Protein AF-A0A965PTR2-F1 (afdb_monomer)

Radius of gyration: 12.77 Å; Cα contacts (8 Å, |Δi|>4): 126; chains: 1; bounding box: 29×28×37 Å

Secondary structure (DSSP, 8-state):
--SHHHHHHHHHHHHHHHHHTT-EEEE--SSTT--SEEEEETTEEEEEEE--TTS-GGGSSPPHHHHHHHHH--SSEEEEE-SHHHHHHHHTT-

Mean predicted aligned error: 3.87 Å

Nearest PDB structures (foldseek):
  2eo0-assembly2_A  TM=8.488E-01  e=1.825E-02  Sulfurisphaera tokodaii str. 7
  4tkk-assembly1_B  TM=7.694E-01  e=1.596E-02  Saccharolobus solfataricus P2
  2wcz-assembly1_B  TM=8.503E-01  e=6.099E-02  Archaeoglobus fulgidus
  2ost-assembly1_C  TM=8.805E-01  e=2.493E-01  Synechocystis sp. PCC 6803
  2ost-assembly1_B  TM=6.630E-01  e=4.873E-01  Synechocystis sp. PCC 6803

Sequence (94 aa):
MRRANRIDANQNEIVRVLRLCGAVVRVISQGEGIPDLLVGYRGHTILMEVKDGSKPPSARTLTVAEQAFFDTWKGGKLVIVNNIDEALAVLKEF

Structure (mmCIF, N/CA/C/O backbone):
data_AF-A0A965PTR2-F1
#
_entry.id   AF-A0A965PTR2-F1
#
loop_
_atom_site.group_PDB
_atom_site.id
_atom_site.type_symbol
_atom_site.label_atom_id
_atom_site.label_alt_id
_atom_site.label_comp_id
_atom_site.label_asym_id
_atom_site.label_entity_id
_atom_site.label_seq_id
_atom_site.pdbx_PDB_ins_code
_atom_site.Cartn_x
_atom_site.Cartn_y
_atom_site.Cartn_z
_atom_site.occupancy
_atom_site.B_iso_or_equiv
_atom_site.auth_seq_id
_atom_site.auth_comp_id
_atom_site.auth_asym_id
_atom_site.auth_atom_id
_atom_site.pdbx_PDB_model_num
ATOM 1 N N . MET A 1 1 ? 4.546 -11.584 -21.279 1.00 45.41 1 MET A N 1
ATOM 2 C CA . MET A 1 1 ? 3.424 -10.735 -20.820 1.00 45.41 1 MET A CA 1
ATOM 3 C C . MET A 1 1 ? 2.626 -11.487 -19.741 1.00 45.41 1 MET A C 1
ATOM 5 O O . MET A 1 1 ? 1.690 -12.192 -20.068 1.00 45.41 1 MET A O 1
ATOM 9 N N . ARG A 1 2 ? 3.091 -11.474 -18.477 1.00 48.12 2 ARG A N 1
ATOM 10 C CA . ARG A 1 2 ? 2.480 -12.187 -17.316 1.00 48.12 2 ARG A CA 1
ATOM 11 C C . ARG A 1 2 ? 2.793 -11.535 -15.946 1.00 48.12 2 ARG A C 1
ATOM 13 O O . ARG A 1 2 ? 2.443 -12.088 -14.910 1.00 48.12 2 ARG A O 1
ATOM 20 N N . ARG A 1 3 ? 3.504 -10.395 -15.924 1.00 50.06 3 ARG A N 1
ATOM 21 C CA . ARG A 1 3 ? 4.061 -9.793 -14.693 1.00 50.06 3 ARG A CA 1
ATOM 22 C C . ARG A 1 3 ? 3.058 -8.905 -13.949 1.00 50.06 3 ARG A C 1
ATOM 24 O O . ARG A 1 3 ? 3.052 -8.963 -12.723 1.00 50.06 3 ARG A O 1
ATOM 31 N N . ALA A 1 4 ? 2.230 -8.153 -14.681 1.00 57.62 4 ALA A N 1
ATOM 32 C CA . ALA A 1 4 ? 1.172 -7.306 -14.123 1.00 57.62 4 ALA A CA 1
ATOM 33 C C . ALA A 1 4 ? 0.095 -8.153 -13.421 1.00 57.62 4 ALA A C 1
ATOM 35 O O . ALA A 1 4 ? -0.078 -8.020 -12.217 1.00 57.62 4 ALA A O 1
ATOM 36 N N . ASN A 1 5 ? -0.446 -9.170 -14.107 1.00 60.47 5 ASN A N 1
ATOM 37 C CA . ASN A 1 5 ? -1.525 -10.021 -13.578 1.00 60.47 5 ASN A CA 1
ATOM 38 C C . ASN A 1 5 ? -1.245 -10.670 -12.207 1.00 60.47 5 ASN A C 1
ATOM 40 O O . ASN A 1 5 ? -2.185 -10.974 -11.480 1.00 60.47 5 ASN A O 1
ATOM 44 N N . ARG A 1 6 ? 0.022 -10.939 -11.852 1.00 60.94 6 ARG A N 1
ATOM 45 C CA . ARG A 1 6 ? 0.368 -11.495 -10.528 1.00 60.94 6 ARG A CA 1
ATOM 46 C C . ARG A 1 6 ? 0.421 -10.440 -9.422 1.00 60.94 6 ARG A C 1
ATOM 48 O O . ARG A 1 6 ? 0.061 -10.759 -8.296 1.00 60.94 6 ARG A O 1
ATOM 55 N N . ILE A 1 7 ? 0.855 -9.216 -9.735 1.00 63.84 7 ILE A N 1
ATOM 56 C CA . ILE A 1 7 ? 0.795 -8.089 -8.787 1.00 63.84 7 ILE A CA 1
ATOM 57 C C . ILE A 1 7 ? -0.672 -7.794 -8.480 1.00 63.84 7 ILE A C 1
ATOM 59 O O . ILE A 1 7 ? -1.051 -7.763 -7.312 1.00 63.84 7 ILE A O 1
ATOM 63 N N . ASP A 1 8 ? -1.495 -7.728 -9.529 1.00 70.44 8 ASP A N 1
ATOM 64 C CA . ASP A 1 8 ? -2.935 -7.501 -9.407 1.00 70.44 8 ASP A CA 1
ATOM 65 C C . ASP A 1 8 ? -3.601 -8.574 -8.533 1.00 70.44 8 ASP A C 1
ATOM 67 O O . ASP A 1 8 ? -4.424 -8.260 -7.679 1.00 70.44 8 ASP A O 1
ATOM 71 N N . ALA A 1 9 ? -3.227 -9.851 -8.691 1.00 78.94 9 ALA A N 1
ATOM 72 C CA . ALA A 1 9 ? -3.765 -10.932 -7.865 1.00 78.94 9 ALA A CA 1
ATOM 73 C C . ALA A 1 9 ? -3.425 -10.761 -6.371 1.00 78.94 9 ALA A C 1
ATOM 75 O O . ALA A 1 9 ? -4.327 -10.825 -5.537 1.00 78.94 9 ALA A O 1
ATOM 76 N N . ASN A 1 10 ? -2.157 -10.487 -6.036 1.00 81.19 10 ASN A N 1
ATOM 77 C CA . ASN A 1 10 ? -1.732 -10.307 -4.642 1.00 81.19 10 ASN A CA 1
ATOM 78 C C . ASN A 1 10 ? -2.414 -9.091 -3.994 1.00 81.19 10 ASN A C 1
ATOM 80 O O . ASN A 1 10 ? -2.947 -9.179 -2.888 1.00 81.19 10 ASN A O 1
ATOM 84 N N . GLN A 1 11 ? -2.459 -7.965 -4.713 1.00 91.50 11 GLN A N 1
ATOM 85 C CA . GLN A 1 11 ? -3.139 -6.755 -4.254 1.00 91.50 11 GLN A CA 1
ATOM 86 C C . GLN A 1 11 ? -4.629 -7.020 -4.001 1.00 91.50 11 GLN A C 1
ATOM 88 O O . GLN A 1 11 ? -5.148 -6.661 -2.945 1.00 91.50 11 GLN A O 1
ATOM 93 N N . ASN A 1 12 ? -5.315 -7.694 -4.928 1.00 93.75 12 ASN A N 1
ATOM 94 C CA . ASN A 1 12 ? -6.737 -8.007 -4.792 1.00 93.75 12 ASN A CA 1
ATOM 95 C C . ASN A 1 12 ? -7.034 -8.863 -3.554 1.00 93.75 12 ASN A C 1
ATOM 97 O O . ASN A 1 12 ? -8.023 -8.620 -2.855 1.00 93.75 12 ASN A O 1
ATOM 101 N N . GLU A 1 13 ? -6.188 -9.849 -3.254 1.00 94.88 13 GLU A N 1
ATOM 102 C CA . GLU A 1 13 ? -6.348 -10.685 -2.064 1.00 94.88 13 GLU A CA 1
ATOM 103 C C . GLU A 1 13 ? -6.128 -9.901 -0.767 1.00 94.88 13 GLU A C 1
ATOM 105 O O . GLU A 1 13 ? -6.962 -9.990 0.140 1.00 94.88 13 GLU A O 1
ATOM 110 N N . ILE A 1 14 ? -5.078 -9.075 -0.705 1.00 96.88 14 ILE A N 1
ATOM 111 C CA . ILE A 1 14 ? -4.808 -8.185 0.434 1.00 96.88 14 ILE A CA 1
ATOM 112 C C . ILE A 1 14 ? -5.992 -7.239 0.663 1.00 96.88 14 ILE A C 1
ATOM 114 O O . ILE A 1 14 ? -6.528 -7.173 1.769 1.00 96.88 14 ILE A O 1
ATOM 118 N N . VAL A 1 15 ? -6.468 -6.562 -0.386 1.00 97.94 15 VAL A N 1
ATOM 119 C CA . VAL A 1 15 ? -7.624 -5.655 -0.315 1.00 97.94 15 VAL A CA 1
ATOM 120 C C . VAL A 1 15 ? -8.859 -6.379 0.219 1.00 97.94 15 VAL A C 1
ATOM 122 O O . VAL A 1 15 ? -9.563 -5.841 1.078 1.00 97.94 15 VAL A O 1
ATOM 125 N N . ARG A 1 16 ? -9.134 -7.596 -0.270 1.00 98.06 16 ARG A N 1
ATOM 126 C CA . ARG A 1 16 ? -10.271 -8.406 0.189 1.00 98.06 16 ARG A CA 1
ATOM 127 C C . ARG A 1 16 ? -10.179 -8.682 1.687 1.00 98.06 16 ARG A C 1
ATOM 129 O O . ARG A 1 16 ? -11.154 -8.464 2.399 1.00 98.06 16 ARG A O 1
ATOM 136 N N . VAL A 1 17 ? -9.026 -9.150 2.161 1.00 98.00 17 VAL A N 1
ATOM 137 C CA . VAL A 1 17 ? -8.834 -9.537 3.565 1.00 98.00 17 VAL A CA 1
ATOM 138 C C . VAL A 1 17 ? -8.873 -8.327 4.497 1.00 98.00 17 VAL A C 1
ATOM 140 O O . VAL A 1 17 ? -9.593 -8.362 5.492 1.00 9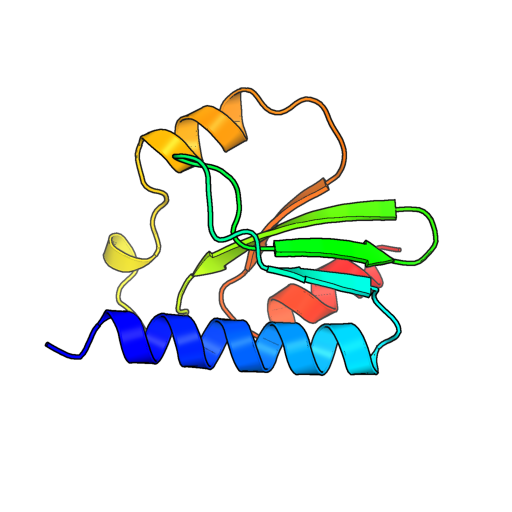8.00 17 VAL A O 1
ATOM 143 N N . LEU A 1 18 ? -8.197 -7.228 4.151 1.00 98.56 18 LEU A N 1
ATOM 144 C CA . LEU A 1 18 ? -8.245 -5.993 4.941 1.00 98.56 18 LEU A CA 1
ATOM 145 C C . LEU A 1 18 ? -9.688 -5.486 5.107 1.00 98.56 18 LEU A C 1
ATOM 147 O O . LEU A 1 18 ? -10.094 -5.108 6.207 1.00 98.56 18 LEU A O 1
ATOM 151 N N . ARG A 1 19 ? -10.492 -5.541 4.037 1.00 98.62 19 ARG A N 1
ATOM 152 C CA . ARG A 1 19 ? -11.919 -5.181 4.086 1.00 98.62 19 ARG A CA 1
ATOM 153 C C . ARG A 1 19 ? -12.737 -6.114 4.976 1.00 98.62 19 ARG A C 1
ATOM 155 O O . ARG A 1 19 ? -13.590 -5.631 5.713 1.00 98.62 19 ARG A O 1
ATOM 162 N N . LEU A 1 20 ? -12.471 -7.422 4.951 1.00 98.38 20 LEU A N 1
ATOM 163 C CA . LEU A 1 20 ? -13.121 -8.385 5.854 1.00 98.38 20 LEU A CA 1
ATOM 164 C C . LEU A 1 20 ? -12.803 -8.108 7.330 1.00 98.38 20 LEU A C 1
ATOM 166 O O . LEU A 1 20 ? -13.636 -8.370 8.191 1.00 98.38 20 LEU A O 1
ATOM 170 N N . CYS A 1 21 ? -11.640 -7.525 7.622 1.00 98.06 21 CYS A N 1
ATOM 171 C CA . CYS A 1 21 ? -11.278 -7.066 8.964 1.00 98.06 21 CYS A CA 1
ATOM 172 C C . CYS A 1 21 ? -11.916 -5.722 9.356 1.00 98.06 21 CYS A C 1
ATOM 174 O O . CYS A 1 21 ? -11.637 -5.212 10.438 1.00 98.06 21 CYS A O 1
ATOM 176 N N . GLY A 1 22 ? -12.767 -5.140 8.507 1.00 98.06 22 GLY A N 1
ATOM 177 C CA . GLY A 1 22 ? -13.448 -3.873 8.773 1.00 98.06 22 GLY A CA 1
ATOM 178 C C . GLY A 1 22 ? -12.659 -2.630 8.359 1.00 98.06 22 GLY A C 1
ATOM 179 O O . GLY A 1 22 ? -13.077 -1.519 8.683 1.00 98.06 22 GLY A O 1
ATOM 180 N N . ALA A 1 23 ? -11.540 -2.776 7.640 1.00 98.69 23 ALA A N 1
ATOM 181 C CA . ALA A 1 23 ? -10.831 -1.632 7.078 1.00 98.69 23 ALA A CA 1
ATOM 182 C C . ALA A 1 23 ? -11.529 -1.099 5.816 1.00 98.69 23 ALA A C 1
ATOM 184 O O . ALA A 1 23 ? -11.984 -1.850 4.949 1.00 98.69 23 ALA A O 1
ATOM 185 N N . VAL A 1 24 ? -11.559 0.222 5.663 1.00 98.69 24 VAL A N 1
ATOM 186 C CA . VAL A 1 24 ? -11.959 0.869 4.413 1.00 98.69 24 VAL A CA 1
ATOM 187 C C . VAL A 1 24 ? -10.735 0.941 3.517 1.00 98.69 24 VAL A C 1
ATOM 189 O O . VAL A 1 24 ? -9.776 1.627 3.842 1.00 98.69 24 VAL A O 1
ATOM 192 N N . VAL A 1 25 ? -10.767 0.256 2.374 1.00 98.50 25 VAL A N 1
ATOM 193 C CA . VAL A 1 25 ? -9.623 0.207 1.450 1.00 98.50 25 VAL A CA 1
ATOM 194 C C . VAL A 1 25 ? -9.978 0.829 0.104 1.00 98.50 25 VAL A C 1
ATOM 196 O O . VAL A 1 25 ? -11.022 0.508 -0.488 1.00 98.50 25 VAL A O 1
ATOM 199 N N . ARG A 1 26 ? -9.097 1.690 -0.405 1.00 98.06 26 ARG A N 1
ATOM 200 C CA . ARG A 1 26 ? -9.101 2.223 -1.770 1.00 98.06 26 ARG A CA 1
ATOM 201 C C . ARG A 1 26 ? -7.791 1.849 -2.454 1.00 98.06 26 ARG A C 1
ATOM 203 O O . ARG A 1 26 ? -6.732 2.025 -1.870 1.00 98.06 26 ARG A O 1
ATOM 210 N N . VAL A 1 27 ? -7.898 1.335 -3.676 1.00 96.62 27 VAL A N 1
ATOM 211 C CA . VAL A 1 27 ? -6.745 1.163 -4.566 1.00 96.62 27 VAL A CA 1
ATOM 212 C C . VAL A 1 27 ? -6.478 2.510 -5.224 1.00 96.62 27 VAL A C 1
ATOM 214 O O . VAL A 1 27 ? -7.415 3.134 -5.730 1.00 96.62 27 VAL A O 1
ATOM 217 N N . ILE A 1 28 ? -5.230 2.953 -5.197 1.00 95.25 28 ILE A N 1
ATOM 218 C CA . ILE A 1 28 ? -4.767 4.157 -5.871 1.00 95.25 28 ILE A CA 1
ATOM 219 C C . ILE A 1 28 ? -4.090 3.708 -7.164 1.00 95.25 28 ILE A C 1
ATOM 221 O O . ILE A 1 28 ? -3.070 3.035 -7.144 1.00 95.25 28 ILE A O 1
ATOM 225 N N . SER A 1 29 ? -4.690 4.043 -8.304 1.00 86.94 29 SER A N 1
ATOM 226 C CA . SER A 1 29 ? -4.194 3.640 -9.628 1.00 86.94 29 SER A CA 1
ATOM 227 C C . SER A 1 29 ? -3.568 4.788 -10.424 1.00 86.94 29 SER A C 1
ATOM 229 O O . SER A 1 29 ? -3.189 4.602 -11.579 1.00 86.94 29 SER A O 1
ATOM 231 N N . GLN A 1 30 ? -3.502 5.987 -9.843 1.00 87.31 30 GLN A N 1
ATOM 232 C CA . GLN A 1 30 ? -3.035 7.202 -10.505 1.00 87.31 30 GLN A CA 1
ATOM 233 C C . GLN A 1 30 ? -2.010 7.927 -9.635 1.00 87.31 30 GLN A C 1
ATOM 235 O O . GLN A 1 30 ? -2.152 7.972 -8.415 1.00 87.31 30 GLN A O 1
ATOM 240 N N . GLY A 1 31 ? -1.042 8.564 -10.294 1.00 83.06 31 GLY A N 1
ATOM 241 C CA . GLY A 1 31 ? 0.048 9.294 -9.653 1.00 83.06 31 GLY A CA 1
ATOM 242 C C . GLY A 1 31 ? 1.333 8.473 -9.602 1.00 83.06 31 GLY A C 1
ATOM 243 O O . GLY A 1 31 ? 1.328 7.294 -9.264 1.00 83.06 31 GLY A O 1
ATOM 244 N N . GLU A 1 32 ? 2.440 9.100 -9.981 1.00 89.94 32 GLU A N 1
ATOM 245 C CA . GLU A 1 32 ? 3.751 8.457 -9.997 1.00 89.94 32 GLU A CA 1
ATOM 246 C C . GLU A 1 32 ? 4.302 8.339 -8.570 1.00 89.94 32 GLU A C 1
ATOM 248 O O . GLU A 1 32 ? 4.322 9.318 -7.825 1.00 89.94 32 GLU A O 1
ATOM 253 N N . GLY A 1 33 ? 4.730 7.136 -8.180 1.00 92.69 33 GLY A N 1
ATOM 254 C CA . GLY A 1 33 ? 5.315 6.874 -6.862 1.00 92.69 33 GLY A CA 1
ATOM 255 C C . GLY A 1 33 ? 4.329 6.881 -5.689 1.00 92.69 33 GLY A C 1
ATOM 256 O O . GLY A 1 33 ? 4.758 6.680 -4.555 1.00 92.69 33 GLY A O 1
ATOM 257 N N . ILE A 1 34 ? 3.031 7.104 -5.931 1.00 95.81 34 ILE A N 1
ATOM 258 C CA . ILE A 1 34 ? 2.017 7.040 -4.874 1.00 95.81 34 ILE A CA 1
ATOM 259 C C . ILE A 1 34 ? 1.798 5.571 -4.474 1.00 95.81 34 ILE A C 1
ATOM 261 O O . ILE A 1 34 ? 1.681 4.733 -5.367 1.00 95.81 34 ILE A O 1
ATOM 265 N N . PRO A 1 35 ? 1.698 5.261 -3.166 1.00 96.25 35 PRO A N 1
ATOM 266 C CA . PRO A 1 35 ? 1.478 3.900 -2.700 1.00 96.25 35 PRO A CA 1
ATOM 267 C C . PRO A 1 35 ? 0.188 3.278 -3.230 1.00 96.25 35 PRO A C 1
ATOM 269 O O . PRO A 1 35 ? -0.838 3.952 -3.333 1.00 96.25 35 PRO A O 1
ATOM 272 N N . ASP A 1 36 ? 0.225 1.971 -3.462 1.00 96.12 36 ASP A N 1
ATOM 273 C CA . ASP A 1 36 ? -0.886 1.200 -4.029 1.00 96.12 36 ASP A CA 1
ATOM 274 C C . ASP A 1 36 ? -2.233 1.349 -3.298 1.00 96.12 36 ASP A C 1
ATOM 276 O O . ASP A 1 36 ? -3.292 1.383 -3.933 1.00 96.12 36 ASP A O 1
ATOM 280 N N . LEU A 1 37 ? -2.232 1.366 -1.961 1.00 97.94 37 LEU A N 1
ATOM 281 C CA . LEU A 1 37 ? -3.450 1.300 -1.151 1.00 97.94 37 LEU A CA 1
ATOM 282 C C . LEU A 1 37 ? -3.548 2.447 -0.144 1.00 97.94 37 LEU A C 1
ATOM 284 O O . LEU A 1 37 ? -2.637 2.684 0.647 1.00 97.94 37 LEU A O 1
ATOM 288 N N . LEU A 1 38 ? -4.732 3.057 -0.084 1.00 98.25 38 LEU A N 1
ATOM 289 C CA . LEU A 1 38 ? -5.185 3.894 1.023 1.00 98.25 38 LEU A CA 1
ATOM 290 C C . LEU A 1 38 ? -6.129 3.089 1.915 1.00 98.25 38 LEU A C 1
ATOM 292 O O . LEU A 1 38 ? -7.186 2.628 1.472 1.00 98.25 38 LEU A O 1
ATOM 296 N N . VAL A 1 39 ? -5.757 2.951 3.182 1.00 98.69 39 VAL A N 1
ATOM 297 C CA . VAL A 1 39 ? -6.455 2.139 4.175 1.00 98.69 39 VAL A CA 1
ATOM 298 C C . VAL A 1 39 ? -6.867 3.015 5.356 1.00 98.69 39 VAL A C 1
ATOM 300 O O . VAL A 1 39 ? -6.033 3.620 6.021 1.00 98.69 39 VAL A O 1
ATOM 303 N N . GLY A 1 40 ? -8.167 3.075 5.626 1.00 98.62 40 GLY A N 1
ATOM 304 C CA . GLY A 1 40 ? -8.731 3.651 6.843 1.00 98.62 40 GLY A CA 1
ATOM 305 C C . GLY A 1 40 ? -9.122 2.546 7.817 1.00 98.62 40 GLY A C 1
ATOM 306 O O . GLY A 1 40 ? -9.926 1.680 7.469 1.00 98.62 40 GLY A O 1
ATOM 307 N N . TYR A 1 41 ? -8.583 2.565 9.035 1.00 98.56 41 TYR A N 1
ATOM 308 C CA . TYR A 1 41 ? -8.892 1.562 10.056 1.00 98.56 41 TYR A CA 1
ATOM 309 C C . TYR A 1 41 ? -8.792 2.162 11.460 1.00 98.56 41 TYR A C 1
ATOM 311 O O . TYR A 1 41 ? -7.790 2.783 11.795 1.00 98.56 41 TYR A O 1
ATOM 319 N N . ARG A 1 42 ? -9.846 2.006 12.276 1.00 97.44 42 ARG A N 1
ATOM 320 C CA . ARG A 1 42 ? -9.891 2.458 13.686 1.00 97.44 42 ARG A CA 1
ATOM 321 C C . ARG A 1 42 ? -9.379 3.892 13.907 1.00 97.44 42 ARG A C 1
ATOM 323 O O . ARG A 1 42 ? -8.571 4.144 14.792 1.00 97.44 42 ARG A O 1
ATOM 330 N N . GLY A 1 43 ? -9.820 4.833 13.072 1.00 97.50 43 GLY A N 1
ATOM 331 C CA . GLY A 1 43 ? -9.419 6.245 13.166 1.00 97.50 43 GLY A CA 1
ATOM 332 C C . GLY A 1 43 ? -8.033 6.576 12.599 1.00 97.50 43 GLY A C 1
ATOM 333 O O . GLY A 1 43 ? -7.638 7.737 12.637 1.00 97.50 43 GLY A O 1
ATOM 334 N N . HIS A 1 44 ? -7.318 5.600 12.037 1.00 97.81 44 HIS A N 1
ATOM 335 C CA . HIS A 1 44 ? -5.999 5.788 11.440 1.00 97.81 44 HIS A CA 1
ATOM 336 C C . HIS A 1 44 ? -6.061 5.729 9.914 1.00 97.81 44 HIS A C 1
ATOM 338 O O . HIS A 1 44 ? -6.796 4.925 9.333 1.00 97.81 44 HIS A O 1
ATOM 344 N N . THR A 1 45 ? -5.234 6.561 9.281 1.00 97.81 45 THR A N 1
ATOM 345 C CA . THR A 1 45 ? -4.952 6.518 7.844 1.00 97.81 45 THR A CA 1
ATOM 346 C C . THR A 1 45 ? -3.603 5.845 7.624 1.00 97.81 45 THR A C 1
AT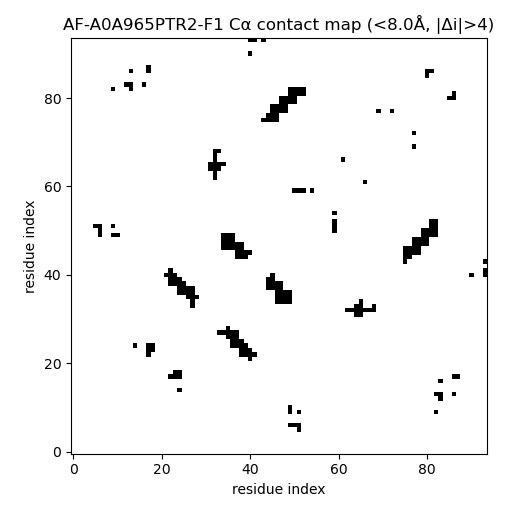OM 348 O O . THR A 1 45 ? -2.587 6.292 8.161 1.00 97.81 45 THR A O 1
ATOM 351 N N . ILE A 1 46 ? -3.605 4.782 6.825 1.00 98.50 46 ILE A N 1
ATOM 352 C CA . ILE A 1 46 ? -2.444 3.953 6.513 1.00 98.50 46 ILE A CA 1
ATOM 353 C C . ILE A 1 46 ? -2.308 3.887 4.990 1.00 98.50 46 ILE A C 1
ATOM 355 O O . ILE A 1 46 ? -3.275 3.609 4.283 1.00 98.50 46 ILE A O 1
ATOM 359 N N . LEU A 1 47 ? -1.106 4.130 4.488 1.00 98.44 47 LEU A N 1
ATOM 360 C CA . LEU A 1 47 ? -0.722 3.889 3.106 1.00 98.44 47 LEU A CA 1
ATOM 361 C C . LEU A 1 47 ? 0.067 2.581 3.035 1.00 98.44 47 LEU A C 1
ATOM 363 O O . LEU A 1 47 ? 0.968 2.352 3.846 1.00 98.44 47 LEU A O 1
ATOM 367 N N . MET A 1 48 ? -0.278 1.719 2.082 1.00 98.06 48 MET A N 1
ATOM 368 C CA . MET A 1 48 ? 0.426 0.45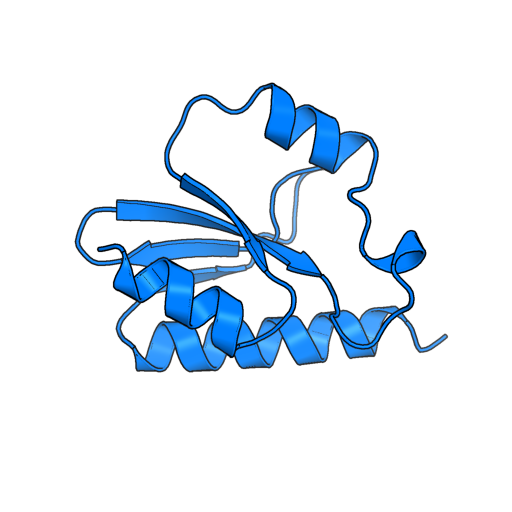6 1.867 1.00 98.06 48 MET A CA 1
ATOM 369 C C . MET A 1 48 ? 0.877 0.345 0.419 1.00 98.06 48 MET A C 1
ATOM 371 O O . MET A 1 48 ? 0.052 0.398 -0.489 1.00 98.06 48 MET A O 1
ATOM 375 N N . GLU A 1 49 ? 2.174 0.145 0.230 1.00 96.88 49 GLU A N 1
ATOM 376 C CA . GLU A 1 49 ? 2.761 -0.261 -1.041 1.00 96.88 49 GLU A CA 1
ATOM 377 C C . GLU A 1 49 ? 2.824 -1.790 -1.095 1.00 96.88 49 GLU A C 1
ATOM 379 O O . GLU A 1 49 ? 3.360 -2.429 -0.185 1.00 96.88 49 GLU A O 1
ATOM 384 N N . VAL A 1 50 ? 2.264 -2.398 -2.138 1.00 94.62 50 VAL A N 1
ATOM 385 C CA . VAL A 1 50 ? 2.121 -3.849 -2.253 1.00 94.62 50 VAL A CA 1
ATOM 386 C C . VAL A 1 50 ? 3.187 -4.403 -3.184 1.00 94.62 50 VAL A C 1
ATOM 388 O O . VAL A 1 50 ? 3.182 -4.208 -4.398 1.00 94.62 50 VAL A O 1
ATOM 391 N N . LYS A 1 51 ? 4.079 -5.219 -2.629 1.00 91.38 51 LYS A N 1
ATOM 392 C CA . LYS A 1 51 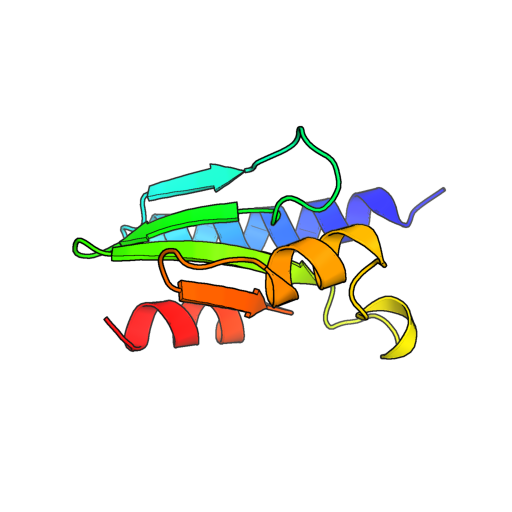? 5.027 -6.009 -3.419 1.00 91.38 51 LYS A CA 1
ATOM 393 C C . LYS A 1 51 ? 4.616 -7.474 -3.417 1.00 91.38 51 LYS A C 1
ATOM 395 O O . LYS A 1 51 ? 3.887 -7.953 -2.559 1.00 91.38 51 LYS A O 1
ATOM 400 N N . ASP A 1 52 ? 5.043 -8.205 -4.437 1.00 87.81 52 ASP A N 1
ATOM 401 C CA . ASP A 1 52 ? 4.757 -9.636 -4.551 1.00 87.81 52 ASP A CA 1
ATOM 402 C C . ASP A 1 52 ? 5.868 -10.427 -3.852 1.00 87.81 52 ASP A C 1
ATOM 404 O O . ASP A 1 52 ? 6.969 -10.595 -4.392 1.00 87.81 52 ASP A O 1
ATOM 408 N N . GLY A 1 53 ? 5.563 -10.923 -2.651 1.00 84.12 53 GLY A N 1
ATOM 409 C CA . GLY A 1 53 ? 6.472 -11.703 -1.814 1.00 84.12 53 GLY A CA 1
ATOM 410 C C . GLY A 1 53 ? 6.944 -13.031 -2.412 1.00 84.12 53 GLY A C 1
ATOM 411 O O . GLY A 1 53 ? 7.816 -13.668 -1.831 1.00 84.12 53 GLY A O 1
ATOM 412 N N . SER A 1 54 ? 6.430 -13.466 -3.566 1.00 86.50 54 SER A N 1
ATOM 413 C CA . SER A 1 54 ? 6.937 -14.652 -4.273 1.00 86.50 54 SER A CA 1
ATOM 414 C C . SER A 1 54 ? 8.108 -14.347 -5.218 1.00 86.50 54 SER A C 1
ATOM 416 O O . SER A 1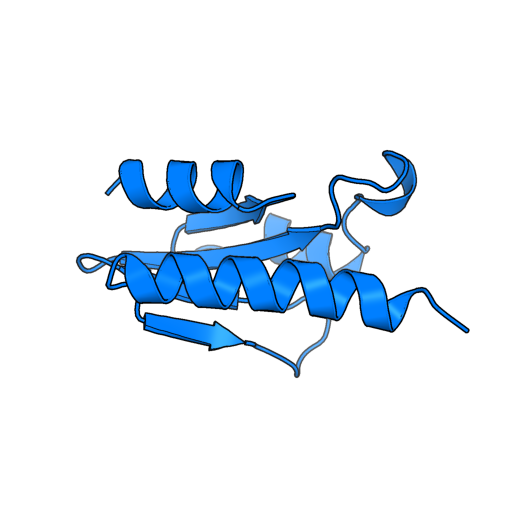 54 ? 8.810 -15.255 -5.664 1.00 86.50 54 SER A O 1
ATOM 418 N N . LYS A 1 55 ? 8.349 -13.068 -5.537 1.00 83.94 55 LYS A N 1
ATOM 419 C CA . LYS A 1 55 ? 9.386 -12.641 -6.494 1.00 83.94 55 LYS A CA 1
ATOM 420 C C . LYS A 1 55 ? 10.781 -12.618 -5.868 1.00 83.94 55 LYS A C 1
ATOM 422 O O . LYS A 1 55 ? 10.883 -12.592 -4.653 1.00 83.94 55 LYS A O 1
ATOM 427 N N . PRO A 1 56 ? 11.888 -12.608 -6.623 1.00 86.25 56 PRO A N 1
ATOM 428 C CA . PRO A 1 56 ? 13.210 -12.393 -6.026 1.00 86.25 56 PRO A CA 1
ATOM 429 C C . PRO A 1 56 ? 13.304 -11.012 -5.341 1.00 86.25 56 PRO A C 1
ATOM 431 O O . PRO A 1 56 ? 12.594 -10.097 -5.764 1.00 86.25 56 PRO A O 1
ATOM 434 N N . PRO A 1 57 ? 14.188 -10.821 -4.339 1.00 85.25 57 PRO A N 1
ATOM 435 C CA . PRO A 1 57 ? 14.319 -9.555 -3.606 1.00 85.25 57 PRO A CA 1
ATOM 436 C C . PRO A 1 57 ? 14.496 -8.324 -4.504 1.00 85.25 57 PRO A C 1
ATOM 438 O O . PRO A 1 57 ? 13.855 -7.305 -4.278 1.00 85.25 57 PRO A O 1
ATOM 441 N N . SER A 1 58 ? 15.270 -8.443 -5.587 1.00 85.81 58 SER A N 1
ATOM 442 C CA . SER A 1 58 ? 15.481 -7.370 -6.573 1.00 85.81 58 SER A CA 1
ATOM 443 C C . SER A 1 58 ? 14.212 -6.920 -7.303 1.00 85.81 58 SER A C 1
ATOM 445 O O . SER A 1 58 ? 14.176 -5.837 -7.871 1.00 85.81 58 SER A O 1
ATOM 447 N N . ALA A 1 59 ? 13.165 -7.745 -7.315 1.00 81.25 59 ALA A N 1
ATOM 448 C CA . ALA A 1 59 ? 11.868 -7.422 -7.900 1.00 81.25 59 ALA A CA 1
ATOM 449 C C . ALA A 1 59 ? 10.818 -7.020 -6.847 1.00 81.25 59 ALA A C 1
ATOM 451 O O . ALA A 1 59 ? 9.660 -6.808 -7.215 1.00 81.25 59 ALA A O 1
ATOM 452 N N . ARG A 1 60 ? 11.216 -6.932 -5.569 1.00 85.19 60 ARG A N 1
ATOM 453 C CA . ARG A 1 60 ? 10.421 -6.411 -4.443 1.00 85.19 60 ARG A CA 1
ATOM 454 C C . ARG A 1 60 ? 10.918 -5.046 -3.955 1.00 85.19 60 ARG A C 1
ATOM 456 O O . ARG A 1 60 ? 10.368 -4.513 -3.001 1.00 85.19 60 ARG A O 1
ATOM 463 N N . THR A 1 61 ? 11.962 -4.492 -4.567 1.00 90.31 61 THR A N 1
ATOM 464 C CA . THR A 1 61 ? 12.459 -3.157 -4.225 1.00 90.31 61 THR A CA 1
ATOM 465 C C . THR A 1 61 ? 11.480 -2.085 -4.687 1.00 90.31 61 THR A C 1
ATOM 467 O O . THR A 1 61 ? 10.781 -2.271 -5.688 1.00 90.31 61 THR A O 1
ATOM 470 N N . LEU A 1 62 ? 11.463 -0.955 -3.979 1.00 93.88 62 LEU A N 1
ATOM 471 C CA . LEU A 1 62 ? 10.746 0.229 -4.432 1.00 93.88 62 LEU A CA 1
ATOM 472 C C . LEU A 1 62 ? 11.321 0.728 -5.763 1.00 93.88 62 LEU A C 1
ATOM 474 O O . LEU A 1 62 ? 12.517 0.588 -6.041 1.00 93.88 62 LEU A O 1
ATOM 478 N N . THR A 1 63 ? 10.462 1.307 -6.594 1.00 93.88 63 THR A N 1
ATOM 479 C CA . THR A 1 63 ? 10.901 2.139 -7.715 1.00 93.88 63 THR A CA 1
ATOM 480 C C . THR A 1 63 ? 11.485 3.450 -7.185 1.00 93.88 63 THR A C 1
ATOM 482 O O . THR A 1 63 ? 11.277 3.821 -6.032 1.00 93.88 63 THR A O 1
ATOM 485 N N . VAL A 1 64 ? 12.224 4.179 -8.025 1.00 96.50 64 VAL A N 1
ATOM 486 C CA . VAL A 1 64 ? 12.828 5.462 -7.622 1.00 96.50 64 VAL A CA 1
ATOM 487 C C . VAL A 1 64 ? 11.761 6.464 -7.163 1.00 96.50 64 VAL A C 1
ATOM 489 O O . VAL A 1 64 ? 11.955 7.146 -6.161 1.00 96.50 64 VAL A O 1
ATOM 492 N N . ALA A 1 65 ? 10.623 6.523 -7.860 1.00 96.38 65 ALA A N 1
ATOM 493 C CA . ALA A 1 65 ? 9.530 7.422 -7.508 1.00 96.38 65 ALA A CA 1
ATOM 494 C C . ALA A 1 65 ? 8.828 7.014 -6.204 1.00 96.38 65 ALA A C 1
ATOM 496 O O . ALA A 1 65 ? 8.560 7.870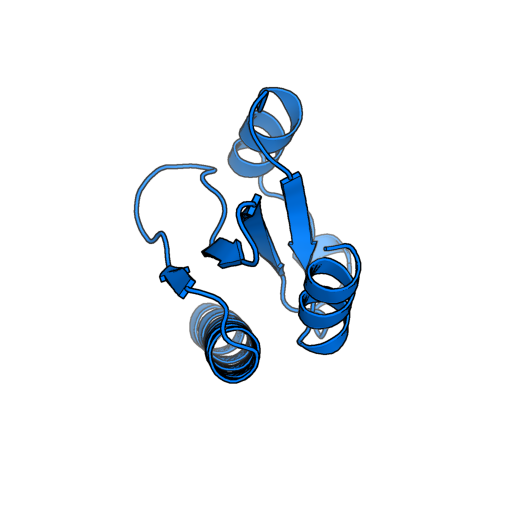 -5.365 1.00 96.38 65 ALA A O 1
ATOM 497 N N . GLU A 1 66 ? 8.577 5.715 -6.001 1.00 96.75 66 GLU A N 1
ATOM 498 C CA . GLU A 1 66 ? 8.039 5.211 -4.730 1.00 96.75 66 GLU A CA 1
ATOM 499 C C . GLU A 1 66 ? 8.992 5.529 -3.575 1.00 96.75 66 GLU A C 1
ATOM 501 O O . GLU A 1 66 ? 8.560 6.046 -2.551 1.00 96.75 66 GLU A O 1
ATOM 506 N N . GLN A 1 67 ? 10.297 5.288 -3.743 1.00 97.88 67 GLN A N 1
ATOM 507 C CA . GLN A 1 67 ? 11.291 5.607 -2.718 1.00 97.88 67 GLN A CA 1
ATOM 508 C C . GLN A 1 67 ? 11.272 7.102 -2.375 1.00 97.88 67 GLN A C 1
ATOM 510 O O . GLN A 1 67 ? 11.227 7.454 -1.201 1.00 97.88 67 GLN A O 1
ATOM 515 N N . ALA A 1 68 ? 11.217 7.981 -3.379 1.00 97.75 68 ALA A N 1
ATOM 516 C CA . ALA A 1 68 ? 11.116 9.420 -3.152 1.00 97.75 68 ALA A CA 1
ATOM 517 C C . ALA A 1 68 ? 9.843 9.802 -2.375 1.00 97.75 68 ALA A C 1
ATOM 519 O O . ALA A 1 68 ? 9.895 10.665 -1.495 1.00 97.75 68 ALA A O 1
ATOM 520 N N . PHE A 1 69 ? 8.707 9.150 -2.647 1.00 97.56 69 PHE A N 1
ATOM 521 C CA . PHE A 1 69 ? 7.489 9.344 -1.860 1.00 97.56 69 PHE A CA 1
ATOM 522 C C . PHE A 1 69 ? 7.683 8.872 -0.413 1.00 97.56 69 PHE A C 1
ATOM 524 O O . PHE A 1 69 ? 7.385 9.621 0.516 1.00 97.56 69 PHE A O 1
ATOM 531 N N . PHE A 1 70 ? 8.236 7.673 -0.209 1.00 97.69 70 PHE A N 1
ATOM 532 C CA . PHE A 1 70 ? 8.544 7.130 1.118 1.00 97.69 70 PHE A CA 1
ATOM 533 C C . PHE A 1 70 ? 9.459 8.049 1.935 1.00 97.69 70 PHE A C 1
ATOM 535 O O . PHE A 1 70 ? 9.190 8.290 3.111 1.00 97.69 70 PHE A O 1
ATOM 542 N N . ASP A 1 71 ? 10.494 8.608 1.311 1.00 97.75 71 ASP A N 1
ATOM 543 C CA . ASP A 1 71 ? 11.473 9.472 1.976 1.00 97.75 71 ASP A CA 1
ATOM 544 C C . ASP A 1 71 ? 10.879 10.834 2.373 1.00 97.75 71 ASP A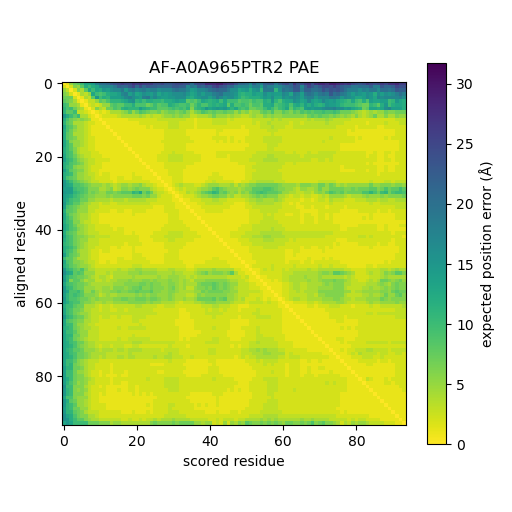 C 1
ATOM 546 O O . ASP A 1 71 ? 11.261 11.445 3.379 1.00 97.75 71 ASP A O 1
ATOM 550 N N . THR A 1 72 ? 9.939 11.338 1.571 1.00 97.25 72 THR A N 1
ATOM 551 C CA . THR A 1 72 ? 9.384 12.689 1.730 1.00 97.25 72 THR A CA 1
ATOM 552 C C . THR A 1 72 ? 8.082 12.722 2.521 1.00 97.25 72 THR A C 1
ATOM 554 O O . THR A 1 72 ? 7.758 13.768 3.088 1.00 97.25 72 THR A O 1
ATOM 557 N N . TRP A 1 73 ? 7.359 11.604 2.618 1.00 97.44 73 TRP A N 1
ATOM 558 C CA . TRP A 1 73 ? 6.065 11.524 3.289 1.00 97.44 73 TRP A CA 1
ATOM 559 C C . TRP A 1 73 ? 6.137 11.956 4.763 1.00 97.44 73 TRP A C 1
ATOM 561 O O . TRP A 1 73 ? 7.015 11.540 5.519 1.00 97.44 73 TRP A O 1
ATOM 571 N N . LYS A 1 74 ? 5.190 12.807 5.180 1.00 97.12 74 LYS A N 1
ATOM 572 C CA . LYS A 1 74 ? 5.074 13.343 6.556 1.00 97.12 74 LYS A CA 1
ATOM 573 C C . LYS A 1 74 ? 3.729 13.038 7.223 1.00 97.12 74 LYS A C 1
ATOM 575 O O . LYS A 1 74 ? 3.442 13.579 8.286 1.00 97.12 74 LYS A O 1
ATOM 580 N N . GLY A 1 75 ? 2.879 12.250 6.568 1.00 96.19 75 GLY A N 1
ATOM 581 C CA . GLY A 1 75 ? 1.532 11.953 7.048 1.00 96.19 75 GLY A CA 1
ATOM 582 C C . GLY A 1 75 ? 1.469 10.706 7.929 1.00 96.19 75 GLY A C 1
ATOM 583 O O . GLY A 1 75 ? 2.396 10.399 8.673 1.00 96.19 75 GLY A O 1
ATOM 584 N N . GLY A 1 76 ? 0.341 9.993 7.838 1.00 95.31 76 GLY A N 1
ATOM 585 C CA . GLY A 1 76 ? 0.091 8.753 8.580 1.00 95.31 76 GLY A CA 1
ATOM 586 C C . GLY A 1 76 ? 1.032 7.605 8.203 1.00 95.31 76 GLY A C 1
ATOM 587 O O . GLY A 1 76 ? 1.946 7.762 7.394 1.00 95.31 76 GLY A O 1
ATOM 588 N N . LYS A 1 77 ? 0.797 6.424 8.780 1.00 97.94 77 LYS A N 1
ATOM 589 C CA . LYS A 1 77 ? 1.666 5.258 8.581 1.00 97.94 77 LYS A CA 1
ATOM 590 C C . LYS A 1 77 ? 1.796 4.912 7.095 1.00 97.94 77 LYS A C 1
ATOM 592 O O . LYS A 1 77 ? 0.789 4.802 6.405 1.00 97.94 77 LYS A O 1
ATOM 597 N N . LEU A 1 78 ? 3.025 4.707 6.634 1.00 98.44 78 LEU A N 1
ATOM 598 C CA . LEU A 1 78 ? 3.358 4.292 5.275 1.00 98.44 78 LEU A CA 1
ATOM 599 C C . LEU A 1 78 ? 4.257 3.058 5.350 1.00 98.44 78 LEU A C 1
ATOM 601 O O . LEU A 1 78 ? 5.285 3.093 6.024 1.00 98.44 78 LEU A O 1
ATOM 605 N N . VAL A 1 79 ? 3.854 1.960 4.711 1.00 98.06 79 VAL A N 1
ATOM 606 C CA . VAL A 1 79 ? 4.546 0.667 4.819 1.00 98.06 79 VAL A CA 1
ATOM 607 C C . VAL A 1 79 ? 4.537 -0.111 3.511 1.00 98.06 79 VAL A C 1
ATOM 609 O O . VAL A 1 79 ? 3.637 0.045 2.692 1.00 98.06 79 VAL A O 1
ATOM 612 N N . ILE A 1 80 ? 5.526 -0.986 3.347 1.00 96.81 80 ILE A N 1
ATOM 613 C CA . ILE A 1 80 ? 5.551 -2.000 2.290 1.00 96.81 80 ILE A CA 1
ATOM 614 C C . ILE A 1 80 ? 4.990 -3.297 2.870 1.00 96.81 80 ILE A C 1
ATOM 616 O O . ILE A 1 80 ? 5.375 -3.687 3.971 1.00 96.81 80 ILE A O 1
ATOM 620 N N . VAL A 1 81 ? 4.117 -3.974 2.128 1.00 96.00 81 VAL A N 1
ATOM 621 C CA . VAL A 1 81 ? 3.590 -5.296 2.488 1.00 96.00 81 VAL A CA 1
ATOM 622 C C . VAL A 1 81 ? 3.762 -6.264 1.324 1.00 96.00 81 VAL A C 1
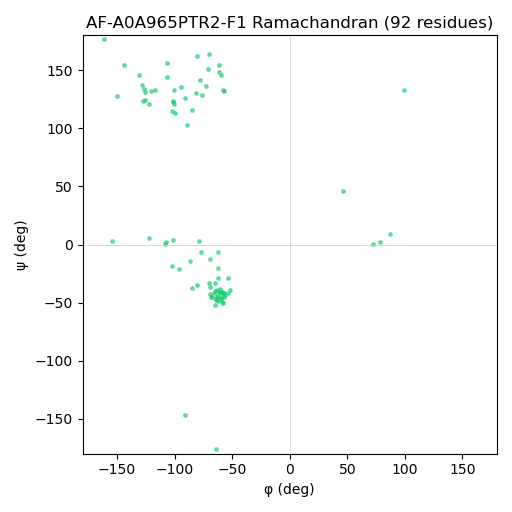ATOM 624 O O . VAL A 1 81 ? 3.525 -5.921 0.166 1.00 96.00 81 VAL A O 1
ATOM 627 N N . ASN A 1 82 ? 4.186 -7.490 1.623 1.00 93.50 82 ASN A N 1
ATOM 628 C CA . ASN A 1 82 ? 4.492 -8.493 0.602 1.00 93.50 82 ASN A CA 1
ATOM 629 C C . ASN A 1 82 ? 3.394 -9.552 0.432 1.00 93.50 82 ASN A C 1
ATOM 631 O O . ASN A 1 82 ? 3.381 -10.288 -0.559 1.00 93.50 82 ASN A O 1
ATOM 635 N N . ASN A 1 83 ? 2.513 -9.681 1.422 1.00 92.69 83 ASN A N 1
ATOM 636 C CA . ASN A 1 83 ? 1.498 -10.724 1.524 1.00 92.69 83 ASN A CA 1
ATOM 637 C C . ASN A 1 83 ? 0.391 -10.308 2.513 1.00 92.69 83 ASN A C 1
ATOM 639 O O . ASN A 1 83 ? 0.451 -9.252 3.148 1.00 92.69 83 ASN A O 1
ATOM 643 N N . ILE A 1 84 ? -0.623 -11.165 2.633 1.00 96.19 84 ILE A N 1
ATOM 644 C CA . ILE A 1 84 ? -1.777 -10.974 3.519 1.00 96.19 84 ILE A CA 1
ATOM 645 C C . ILE A 1 84 ? -1.363 -10.878 4.993 1.00 96.19 84 ILE A C 1
ATOM 647 O O . ILE A 1 84 ? -1.891 -10.029 5.711 1.00 96.19 84 ILE A O 1
ATOM 651 N N . ASP A 1 85 ? -0.431 -11.718 5.446 1.00 96.81 85 ASP A N 1
ATOM 652 C CA . ASP A 1 85 ? -0.049 -11.788 6.860 1.00 96.81 85 ASP A CA 1
ATOM 653 C C . ASP A 1 85 ? 0.629 -10.497 7.326 1.00 96.81 85 ASP A C 1
ATOM 655 O O . ASP A 1 85 ? 0.296 -9.975 8.391 1.00 96.81 85 ASP A O 1
ATOM 659 N N . GLU A 1 86 ? 1.513 -9.930 6.502 1.00 97.50 86 GLU A N 1
ATOM 660 C CA . GLU A 1 86 ? 2.139 -8.627 6.752 1.00 97.50 86 GLU A CA 1
ATOM 661 C C . GLU A 1 86 ? 1.103 -7.497 6.777 1.00 97.50 86 GLU A C 1
ATOM 663 O O . GLU A 1 86 ? 1.106 -6.674 7.693 1.00 97.50 86 GLU A O 1
ATOM 668 N N . ALA A 1 87 ? 0.161 -7.479 5.829 1.00 97.69 87 ALA A N 1
ATOM 669 C CA . ALA A 1 87 ? -0.902 -6.475 5.803 1.00 97.69 87 ALA A CA 1
ATOM 670 C C . ALA A 1 87 ? -1.814 -6.555 7.044 1.00 97.69 87 ALA A C 1
ATOM 672 O O . ALA A 1 87 ? -2.195 -5.532 7.616 1.00 97.69 87 ALA A O 1
ATOM 673 N N . LEU A 1 88 ? -2.128 -7.768 7.506 1.00 98.12 88 LEU A N 1
ATOM 674 C CA . LEU A 1 88 ? -2.887 -7.989 8.736 1.00 98.12 88 LEU A CA 1
ATOM 675 C C . LEU A 1 88 ? -2.098 -7.622 9.992 1.00 98.12 88 LEU A C 1
ATOM 677 O O . LEU A 1 88 ? -2.688 -7.112 10.944 1.00 98.12 88 LEU A O 1
ATOM 681 N N . ALA A 1 89 ? -0.789 -7.876 10.017 1.00 98.44 89 ALA A N 1
ATOM 682 C CA . ALA A 1 89 ? 0.069 -7.465 11.123 1.00 98.44 89 ALA A CA 1
ATOM 683 C C . ALA A 1 89 ? 0.023 -5.943 11.313 1.00 98.44 89 ALA A C 1
ATOM 685 O O . ALA A 1 89 ? -0.141 -5.487 12.440 1.00 98.44 89 ALA A O 1
ATOM 686 N N . VAL A 1 90 ? 0.029 -5.176 10.216 1.00 98.31 90 VAL A N 1
ATOM 687 C CA . VAL A 1 90 ? -0.088 -3.712 10.265 1.00 98.31 90 VAL A CA 1
ATOM 688 C C . VAL A 1 90 ? -1.407 -3.257 10.894 1.00 98.31 90 VAL A C 1
ATOM 690 O O . VAL A 1 90 ? -1.395 -2.315 11.681 1.00 98.31 90 VAL A O 1
ATOM 693 N N . LEU A 1 91 ? -2.538 -3.909 10.587 1.00 97.94 91 LEU A N 1
ATOM 694 C CA . LEU A 1 91 ? -3.817 -3.562 11.222 1.00 97.94 91 LEU A CA 1
ATOM 695 C C . LEU A 1 91 ? -3.821 -3.847 12.728 1.00 97.94 91 LEU A C 1
ATOM 697 O O . LEU A 1 91 ? -4.470 -3.119 13.467 1.00 97.94 91 LEU A O 1
ATOM 701 N N . LYS A 1 92 ? -3.117 -4.886 13.192 1.00 96.88 92 LYS A N 1
ATOM 702 C CA . LYS A 1 92 ? -3.075 -5.275 14.616 1.00 96.88 92 LYS A CA 1
ATOM 703 C C . LYS A 1 92 ? -2.320 -4.283 15.502 1.00 96.88 92 LYS A C 1
ATOM 705 O O . LYS A 1 92 ? -2.409 -4.387 16.721 1.00 96.88 92 LYS A O 1
ATOM 710 N N . GLU A 1 93 ? -1.586 -3.348 14.911 1.00 95.19 93 GLU A N 1
ATOM 711 C CA . GLU A 1 93 ? -0.918 -2.268 15.641 1.00 95.19 93 GLU A CA 1
ATOM 712 C C .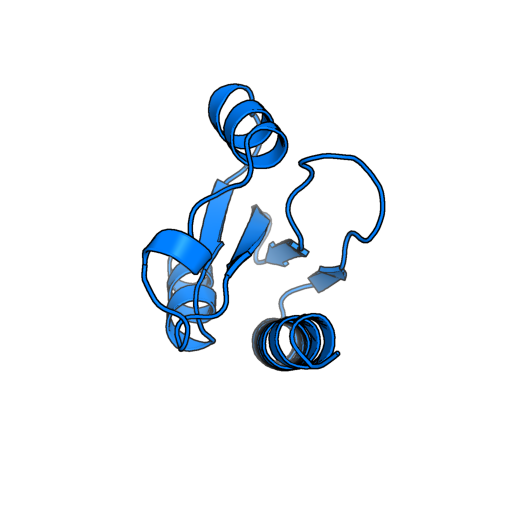 GLU A 1 93 ? -1.885 -1.148 16.079 1.00 95.19 93 GLU A C 1
ATOM 714 O O . GLU A 1 93 ? -1.468 -0.252 16.812 1.00 95.19 93 GLU A O 1
ATOM 719 N N . PHE A 1 94 ? -3.159 -1.204 15.659 1.00 92.69 94 PHE A N 1
ATOM 720 C CA . PHE A 1 94 ? -4.210 -0.215 15.937 1.00 92.69 94 PHE A CA 1
ATOM 721 C C . PHE A 1 94 ? -5.494 -0.868 16.480 1.00 92.69 94 PHE A C 1
ATOM 723 O O . PHE A 1 94 ? -6.214 -0.230 17.275 1.00 92.69 94 PHE A O 1
#

Solvent-accessible surface area (backbone atoms only — not comparable to full-atom values): 5512 Å² total; per-residue (Å²): 144,70,71,64,67,53,46,54,48,54,49,52,52,37,53,51,52,46,39,74,73,67,29,49,74,44,80,48,91,71,68,87,33,55,51,40,29,44,35,40,46,92,94,40,56,35,38,34,30,74,37,53,65,87,51,60,71,87,71,51,57,74,51,75,51,32,45,52,41,65,76,65,63,82,75,66,55,72,47,79,29,44,51,54,67,52,51,52,53,61,57,71,78,107

Foldseek 3Di:
DCVVVQQVVQVVVLQVVLVVVVKDWDADPDDFLAAGIWIDAPNFTEGEHEAALVDPPVRRDRDPSVVVCVVPDDGTHYYYDHHNVRSVVVNVVD

pLDDT: mean 91.48, std 11.75, range [45.41, 98.69]